Protein AF-A0A011UUY7-F1 (afdb_monomer_lite)

Secondary structure (DSSP, 8-state):
-IIIIIIS---HHHHHHS-HHHHHHHHTTTS---PPPPPHHHHHHHHHHS---

Radius of gyration: 18.66 Å; chains: 1; bounding box: 28×14×53 Å

Sequence (53 aa):
MATGFGLLRLSPKNFWAMTPIEFERAARPFSRRRQTAPARAELTELMRAFPDR

InterPro domains:
  IPR019056 Phage tail assembly chaperone protein, TAC6 [PF09550] (1-53)

Foldseek 3Di:
DCQQCPVLVHDPVRSVVDDPVRSCVSCVVVPDPPPPDDDPVRVVVVCVVDPPD

Structure (mmCIF, N/CA/C/O backbone):
data_AF-A0A011UUY7-F1
#
_entry.id   AF-A0A011UUY7-F1
#
loop_
_atom_site.group_PDB
_atom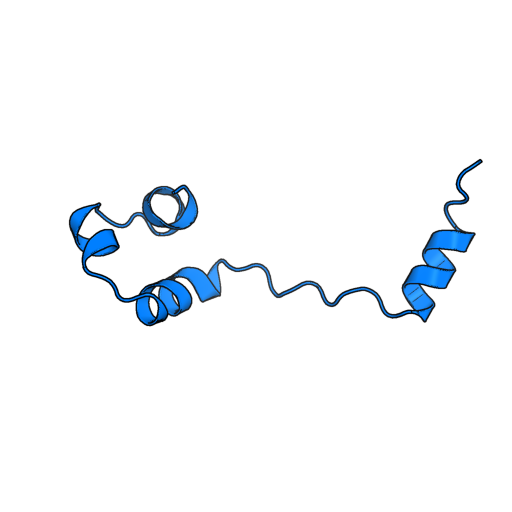_site.id
_atom_site.type_symbol
_atom_site.label_atom_id
_atom_site.label_alt_id
_atom_site.label_comp_id
_atom_site.label_asym_id
_atom_site.label_entity_id
_atom_site.label_seq_id
_atom_site.pdbx_PDB_ins_code
_atom_site.Cartn_x
_atom_site.Cartn_y
_atom_site.Cartn_z
_atom_site.occupancy
_atom_site.B_iso_or_equiv
_atom_site.auth_seq_id
_atom_site.auth_comp_id
_atom_site.auth_asym_id
_atom_site.auth_atom_id
_atom_site.pdbx_PDB_model_num
ATOM 1 N N . MET A 1 1 ? -9.553 1.867 1.734 1.00 66.38 1 MET A N 1
ATOM 2 C CA . MET A 1 1 ? -9.883 0.962 2.864 1.00 66.38 1 MET A CA 1
ATOM 3 C C . MET A 1 1 ? -9.747 -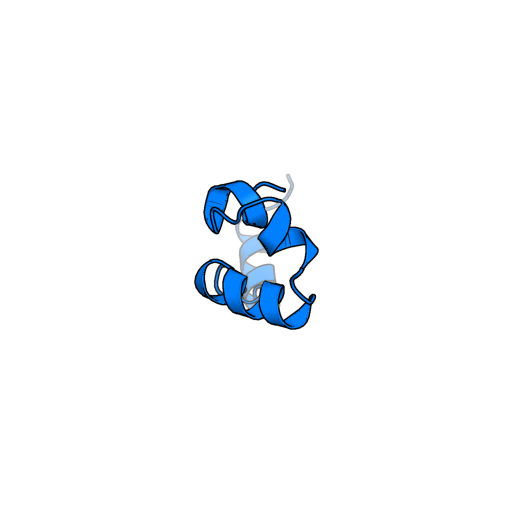0.536 2.562 1.00 66.38 1 MET A C 1
ATOM 5 O O . MET A 1 1 ? -9.577 -1.291 3.512 1.00 66.38 1 MET A O 1
ATOM 9 N N . ALA A 1 2 ? -9.754 -0.985 1.296 1.00 85.38 2 ALA A N 1
ATOM 10 C CA . ALA A 1 2 ? -9.674 -2.412 0.940 1.00 85.38 2 ALA A CA 1
ATOM 11 C C . ALA A 1 2 ? -8.449 -3.155 1.518 1.00 85.38 2 ALA A C 1
ATOM 13 O O . ALA A 1 2 ? -8.586 -4.283 1.977 1.00 85.38 2 ALA A O 1
ATOM 14 N N . THR A 1 3 ? -7.273 -2.522 1.576 1.00 88.75 3 THR A N 1
ATOM 15 C CA . THR A 1 3 ? -6.069 -3.143 2.156 1.00 88.75 3 THR A CA 1
ATOM 16 C C . THR A 1 3 ? -6.200 -3.382 3.664 1.00 88.75 3 THR A C 1
ATOM 18 O O . THR A 1 3 ? -5.881 -4.462 4.138 1.00 88.75 3 THR A O 1
ATOM 21 N N . GLY A 1 4 ? -6.712 -2.408 4.425 1.00 91.31 4 GLY A N 1
ATOM 22 C CA . GLY A 1 4 ? -6.836 -2.523 5.884 1.00 91.31 4 GLY A CA 1
ATOM 23 C C . GLY A 1 4 ? -7.922 -3.509 6.325 1.00 91.31 4 GLY A C 1
ATOM 24 O O . GLY A 1 4 ? -7.646 -4.436 7.081 1.00 91.31 4 GLY A O 1
ATOM 25 N N . PHE A 1 5 ? -9.151 -3.342 5.830 1.00 94.38 5 PHE A N 1
ATOM 26 C CA . PHE A 1 5 ? -10.301 -4.141 6.279 1.00 94.38 5 PHE A CA 1
ATOM 27 C C . PHE A 1 5 ? -10.564 -5.393 5.440 1.00 94.38 5 PHE A C 1
ATOM 29 O O . PHE A 1 5 ? -11.119 -6.360 5.949 1.00 94.38 5 PHE A O 1
ATOM 36 N N . GLY A 1 6 ? -10.164 -5.399 4.168 1.00 93.12 6 GLY A N 1
ATOM 37 C CA . GLY A 1 6 ? -10.326 -6.555 3.287 1.00 93.12 6 GLY A CA 1
ATOM 38 C C . GLY A 1 6 ? -9.123 -7.487 3.354 1.00 93.12 6 GLY A C 1
ATOM 39 O O . GLY A 1 6 ? -9.242 -8.625 3.794 1.00 93.12 6 GLY A O 1
ATOM 40 N N . LEU A 1 7 ? -7.957 -6.994 2.934 1.00 92.38 7 LEU A N 1
ATOM 41 C CA . LEU A 1 7 ? -6.758 -7.819 2.764 1.00 92.38 7 LEU A CA 1
ATOM 42 C C . LEU A 1 7 ? -6.125 -8.228 4.098 1.00 92.38 7 LEU A C 1
ATOM 44 O O . LEU A 1 7 ? -5.871 -9.406 4.321 1.00 92.38 7 LEU A O 1
ATOM 48 N N . LEU A 1 8 ? -5.917 -7.262 4.997 1.00 93.44 8 LEU A N 1
ATOM 49 C CA . LEU A 1 8 ? -5.357 -7.503 6.331 1.00 93.44 8 LEU A CA 1
ATOM 50 C C . LEU A 1 8 ? -6.416 -7.915 7.363 1.00 93.44 8 LEU A C 1
ATOM 52 O O . LEU A 1 8 ? -6.062 -8.337 8.461 1.00 93.44 8 LEU A O 1
ATOM 56 N N . ARG A 1 9 ? -7.707 -7.790 7.021 1.00 94.38 9 ARG A N 1
ATOM 57 C CA . ARG A 1 9 ? -8.858 -8.123 7.883 1.00 94.38 9 ARG A CA 1
ATOM 58 C C . ARG A 1 9 ? -8.771 -7.511 9.287 1.00 94.38 9 ARG A C 1
ATOM 60 O O . ARG A 1 9 ? -9.193 -8.124 10.267 1.00 94.38 9 ARG A O 1
ATOM 67 N N . LEU A 1 10 ? -8.225 -6.301 9.391 1.00 95.81 10 LEU A N 1
ATOM 68 C CA . LEU A 1 10 ? -8.126 -5.592 10.662 1.00 95.81 10 LEU A CA 1
ATOM 69 C C . LEU A 1 10 ? -9.526 -5.206 11.147 1.00 95.81 10 LEU A C 1
ATOM 71 O O . LEU A 1 10 ? -10.388 -4.825 10.358 1.00 95.81 10 LEU A O 1
ATOM 75 N N . SER A 1 11 ? -9.759 -5.259 12.457 1.00 96.44 11 SER A N 1
ATOM 76 C CA . SER A 1 11 ? -10.932 -4.594 13.022 1.00 96.44 11 SER A CA 1
ATOM 77 C C . SER A 1 11 ? -10.760 -3.071 12.904 1.00 96.44 11 SER A C 1
ATOM 79 O O . SER A 1 11 ? -9.622 -2.587 12.930 1.00 96.44 11 SER A O 1
ATOM 81 N N . PRO A 1 12 ? -11.850 -2.282 12.840 1.00 95.69 12 PRO A N 1
ATOM 82 C CA . PRO A 1 12 ? -11.761 -0.822 12.878 1.00 95.69 12 PRO A CA 1
ATOM 83 C C . PRO A 1 12 ? -10.936 -0.307 14.060 1.00 95.69 12 PRO A C 1
ATOM 85 O O . PRO A 1 12 ? -10.091 0.564 13.883 1.00 95.69 12 PRO A O 1
ATOM 88 N N . LYS A 1 13 ? -11.111 -0.901 15.248 1.00 97.31 13 LYS A N 1
ATOM 89 C CA . LYS A 1 13 ? -10.347 -0.545 16.450 1.00 97.31 13 LYS A CA 1
ATOM 90 C C . LYS A 1 13 ? -8.843 -0.731 16.248 1.00 97.31 13 LYS A C 1
ATOM 92 O O . LYS A 1 13 ? -8.080 0.179 16.545 1.00 97.31 13 LYS A O 1
ATOM 97 N N . ASN A 1 14 ? -8.425 -1.890 15.742 1.00 96.44 14 ASN A N 1
ATOM 98 C CA . ASN A 1 14 ? -7.004 -2.176 15.555 1.00 96.44 14 ASN A CA 1
ATOM 99 C C . ASN A 1 14 ? -6.411 -1.288 14.459 1.00 96.44 14 ASN A C 1
ATOM 101 O O . ASN A 1 14 ? -5.333 -0.745 14.647 1.00 96.44 14 ASN A O 1
ATOM 105 N N . PHE A 1 15 ? -7.135 -1.078 13.357 1.00 96.06 15 PHE A N 1
ATOM 106 C CA . PHE A 1 15 ? -6.684 -0.212 12.267 1.00 96.06 15 PHE A CA 1
ATOM 107 C C . PHE A 1 15 ? -6.412 1.225 12.733 1.00 96.06 15 PHE A C 1
ATOM 109 O O . PHE A 1 15 ? -5.381 1.788 12.384 1.00 96.06 15 PHE A O 1
ATOM 116 N N . TRP A 1 16 ? -7.301 1.802 13.548 1.00 95.56 16 TRP A N 1
ATOM 117 C CA . TRP A 1 16 ? -7.142 3.172 14.048 1.00 95.56 16 TRP A CA 1
ATOM 118 C C . TRP A 1 16 ? -6.152 3.311 15.208 1.00 95.56 16 TRP A C 1
ATOM 120 O O . TRP A 1 16 ? -5.702 4.418 15.484 1.00 95.56 16 TRP A O 1
ATOM 130 N N . ALA A 1 17 ? -5.809 2.212 15.882 1.00 97.69 17 ALA A N 1
ATOM 131 C CA . ALA A 1 17 ? -4.796 2.205 16.935 1.00 97.69 17 ALA A CA 1
ATOM 132 C C . ALA A 1 17 ? -3.363 2.048 16.394 1.00 97.69 17 ALA A C 1
ATOM 134 O O . ALA A 1 17 ? -2.412 2.340 17.114 1.00 97.69 17 ALA A O 1
ATOM 135 N N . MET A 1 18 ? -3.202 1.570 15.156 1.00 97.31 18 MET A N 1
ATOM 136 C CA . MET A 1 18 ? -1.894 1.330 14.547 1.00 97.31 18 MET A CA 1
ATOM 137 C C . MET A 1 18 ? -1.216 2.624 14.100 1.00 97.31 18 MET A C 1
ATOM 139 O O . MET A 1 18 ? -1.838 3.539 13.556 1.00 97.31 18 MET A O 1
ATOM 143 N N . THR A 1 19 ? 0.104 2.653 14.228 1.00 97.62 19 THR A N 1
ATOM 144 C CA . THR A 1 19 ? 0.944 3.675 13.604 1.00 97.62 19 THR A CA 1
ATOM 145 C C . THR A 1 19 ? 1.116 3.407 12.100 1.00 97.62 19 THR A C 1
ATOM 147 O O . THR A 1 19 ? 1.032 2.260 11.646 1.00 97.62 19 THR A O 1
ATOM 150 N N . PRO A 1 20 ? 1.443 4.435 11.293 1.00 94.69 20 PRO A N 1
ATOM 151 C CA . PRO A 1 20 ? 1.731 4.247 9.871 1.00 94.69 20 PRO A CA 1
ATOM 152 C C . PRO A 1 20 ? 2.858 3.240 9.582 1.00 94.69 20 PRO A C 1
ATOM 154 O O . PRO A 1 20 ? 2.798 2.532 8.580 1.00 94.69 20 PRO A O 1
ATOM 157 N N . ILE A 1 21 ? 3.867 3.140 10.458 1.00 97.25 21 ILE A N 1
ATOM 158 C CA . ILE A 1 21 ? 4.985 2.191 10.306 1.00 97.25 21 ILE A CA 1
ATOM 159 C C . ILE A 1 21 ? 4.514 0.753 10.534 1.00 97.25 21 ILE A C 1
ATOM 161 O O . ILE A 1 21 ? 4.869 -0.146 9.773 1.00 97.25 21 ILE A O 1
ATOM 165 N N . GLU A 1 22 ? 3.699 0.518 11.561 1.00 97.06 22 GLU A N 1
ATOM 166 C CA . GLU A 1 22 ? 3.114 -0.804 11.807 1.00 97.06 22 GLU A CA 1
ATOM 167 C C . GLU A 1 22 ? 2.198 -1.219 10.657 1.00 97.06 22 GLU A C 1
ATOM 169 O O . GLU A 1 22 ? 2.226 -2.373 10.224 1.00 97.06 22 GLU A O 1
ATOM 174 N N . PHE A 1 23 ? 1.433 -0.268 10.118 1.00 95.06 23 PHE A N 1
ATOM 175 C CA . PHE A 1 23 ? 0.585 -0.514 8.960 1.00 95.06 23 PHE A CA 1
ATOM 176 C C . PHE A 1 23 ? 1.401 -0.854 7.704 1.00 95.06 23 PHE A C 1
ATOM 178 O O . PHE A 1 23 ? 1.074 -1.824 7.019 1.00 95.06 23 PHE A O 1
ATOM 185 N N . GLU A 1 24 ? 2.484 -0.120 7.422 1.00 93.38 24 GLU A N 1
ATOM 186 C CA . GLU A 1 24 ? 3.395 -0.424 6.307 1.00 93.38 24 GLU A CA 1
ATOM 187 C C . GLU A 1 24 ? 3.943 -1.846 6.419 1.00 93.38 24 GLU A C 1
ATOM 189 O O . GLU A 1 24 ? 3.825 -2.627 5.473 1.00 93.38 24 GLU A O 1
ATOM 194 N N . ARG A 1 25 ? 4.448 -2.222 7.598 1.00 94.56 25 ARG A N 1
ATOM 195 C CA . ARG A 1 25 ? 5.009 -3.558 7.832 1.00 94.56 25 ARG A CA 1
ATOM 196 C C . ARG A 1 25 ? 3.975 -4.665 7.673 1.00 94.56 25 ARG A C 1
ATOM 198 O O . ARG A 1 25 ? 4.292 -5.696 7.081 1.00 94.56 25 ARG A O 1
ATOM 205 N N . ALA A 1 26 ? 2.753 -4.454 8.161 1.00 93.69 26 ALA A N 1
ATOM 206 C CA . ALA A 1 26 ? 1.656 -5.404 7.992 1.00 93.69 26 ALA A CA 1
ATOM 207 C C . ALA A 1 26 ? 1.250 -5.556 6.515 1.00 93.69 26 ALA A C 1
ATOM 209 O O . ALA A 1 26 ? 0.960 -6.662 6.064 1.00 93.69 26 ALA A O 1
ATOM 210 N N . ALA A 1 27 ? 1.267 -4.464 5.744 1.00 92.25 27 ALA A N 1
ATOM 211 C CA . ALA A 1 27 ? 0.915 -4.462 4.325 1.00 92.25 27 ALA A CA 1
ATOM 212 C C . ALA A 1 27 ? 2.042 -4.978 3.408 1.00 92.25 27 ALA A C 1
ATOM 214 O O . ALA A 1 27 ? 1.764 -5.451 2.304 1.00 92.25 27 ALA A O 1
ATOM 215 N N . ARG A 1 28 ? 3.304 -4.916 3.850 1.00 89.81 28 ARG A N 1
ATOM 216 C CA . ARG A 1 28 ? 4.503 -5.221 3.052 1.00 89.81 28 ARG A CA 1
ATOM 217 C C . ARG A 1 28 ? 4.485 -6.570 2.311 1.00 89.81 28 ARG A C 1
ATOM 219 O O . ARG A 1 28 ? 4.910 -6.571 1.158 1.00 89.81 28 ARG A O 1
ATOM 226 N N . PRO A 1 29 ? 3.990 -7.690 2.876 1.00 88.62 29 PRO A N 1
ATOM 227 C CA . PRO A 1 29 ? 3.910 -8.967 2.153 1.00 88.62 29 PRO A CA 1
ATOM 228 C C . PRO A 1 29 ? 2.943 -8.942 0.964 1.00 88.62 29 PRO A C 1
ATOM 230 O O . PRO A 1 29 ? 3.082 -9.729 0.031 1.00 88.62 29 PRO A O 1
ATOM 233 N N . PHE A 1 30 ? 1.959 -8.043 1.003 1.00 86.75 30 PHE A N 1
ATOM 234 C CA . PHE A 1 30 ? 0.919 -7.914 -0.013 1.00 86.75 30 PHE A CA 1
ATOM 235 C C . PHE A 1 30 ? 1.195 -6.801 -1.021 1.00 86.75 30 PHE A C 1
ATOM 237 O O . PHE A 1 30 ? 0.588 -6.758 -2.094 1.00 86.75 30 PHE A O 1
ATOM 244 N N . SER A 1 31 ? 2.117 -5.898 -0.696 1.00 78.94 31 SER A N 1
ATOM 245 C CA . SER A 1 31 ? 2.676 -4.967 -1.661 1.00 78.94 31 SER A CA 1
ATOM 246 C C . SER A 1 31 ? 3.366 -5.781 -2.748 1.00 78.94 31 SER A C 1
ATOM 248 O O . SER A 1 31 ? 4.371 -6.447 -2.495 1.00 78.94 31 SER A O 1
ATOM 250 N N . ARG A 1 32 ? 2.823 -5.746 -3.974 1.00 72.19 32 ARG A N 1
ATOM 251 C CA . ARG A 1 32 ? 3.501 -6.327 -5.139 1.00 72.19 32 ARG A CA 1
ATOM 252 C C . ARG A 1 32 ? 4.936 -5.819 -5.124 1.00 72.19 32 ARG A C 1
ATOM 254 O O . ARG A 1 32 ? 5.144 -4.611 -4.982 1.00 72.19 32 ARG A O 1
ATOM 261 N N . ARG A 1 33 ? 5.910 -6.732 -5.254 1.00 67.38 33 ARG A N 1
ATOM 262 C CA . ARG A 1 33 ? 7.316 -6.370 -5.466 1.00 67.38 33 ARG A CA 1
ATOM 263 C C . ARG A 1 33 ? 7.300 -5.272 -6.516 1.00 67.38 33 ARG A C 1
ATOM 265 O O . ARG A 1 33 ? 6.759 -5.509 -7.595 1.00 67.38 33 ARG A O 1
ATOM 272 N N . ARG A 1 34 ? 7.753 -4.070 -6.141 1.00 65.06 34 ARG A N 1
ATOM 273 C CA . ARG A 1 34 ? 7.718 -2.888 -7.004 1.00 65.06 34 ARG A CA 1
ATOM 274 C C . ARG A 1 34 ? 8.289 -3.333 -8.336 1.00 65.06 34 ARG A C 1
ATOM 276 O O . ARG A 1 34 ? 9.470 -3.672 -8.388 1.00 65.06 34 ARG A O 1
ATOM 283 N N . GLN A 1 35 ? 7.422 -3.469 -9.342 1.00 68.81 35 GLN A N 1
ATOM 284 C CA . GLN A 1 35 ? 7.877 -3.819 -10.675 1.00 68.81 35 GLN A CA 1
ATOM 285 C C . GLN A 1 35 ? 8.870 -2.721 -11.008 1.00 68.81 35 GLN A C 1
ATOM 287 O O . GLN A 1 35 ? 8.553 -1.533 -10.886 1.00 68.81 35 GLN A O 1
ATOM 292 N N . THR A 1 36 ? 10.119 -3.118 -11.228 1.00 75.62 36 THR A N 1
ATOM 293 C CA . THR A 1 36 ? 11.154 -2.178 -11.621 1.00 75.62 36 THR A CA 1
ATOM 294 C C . THR A 1 36 ? 10.620 -1.473 -12.852 1.00 75.62 36 THR A C 1
ATOM 296 O O . THR A 1 36 ? 10.164 -2.139 -13.781 1.00 75.62 36 THR A O 1
ATOM 299 N N . ALA A 1 37 ? 10.590 -0.139 -12.817 1.00 81.50 37 ALA A N 1
ATOM 300 C CA . ALA A 1 37 ? 10.264 0.612 -14.016 1.00 81.50 37 ALA A CA 1
ATOM 301 C C . ALA A 1 37 ? 11.183 0.104 -15.141 1.00 81.50 37 ALA A C 1
ATOM 303 O O . ALA A 1 37 ? 12.363 -0.143 -14.853 1.00 81.50 37 ALA A O 1
ATOM 304 N N . PRO A 1 38 ? 10.659 -0.106 -16.361 1.00 83.88 38 PRO A N 1
ATOM 305 C CA . PRO A 1 38 ? 11.460 -0.639 -17.446 1.00 83.88 38 PRO A CA 1
ATOM 306 C C . PRO A 1 38 ? 12.690 0.238 -17.651 1.00 83.88 38 PRO A C 1
ATOM 308 O O . PRO A 1 38 ? 12.628 1.471 -17.540 1.00 83.88 38 PRO A O 1
ATOM 311 N N . ALA A 1 39 ? 13.822 -0.397 -17.930 1.00 89.69 39 ALA A N 1
ATOM 312 C CA . ALA A 1 39 ? 15.022 0.336 -18.282 1.00 89.69 39 ALA A CA 1
ATOM 313 C C . ALA A 1 39 ? 14.755 1.165 -19.546 1.00 89.69 39 ALA A C 1
ATOM 315 O O . ALA A 1 39 ? 13.933 0.812 -20.392 1.00 89.69 39 ALA A O 1
ATOM 316 N N . ARG A 1 40 ? 15.491 2.265 -19.726 1.00 92.62 40 ARG A N 1
ATOM 317 C CA . ARG A 1 40 ? 15.317 3.132 -20.904 1.00 92.62 40 ARG A CA 1
ATOM 318 C C . ARG A 1 40 ? 15.447 2.364 -22.228 1.00 92.62 40 ARG A C 1
ATOM 320 O O . ARG A 1 40 ? 14.753 2.681 -23.190 1.00 92.62 40 ARG A O 1
ATOM 327 N N . ALA A 1 41 ? 16.318 1.356 -22.261 1.00 94.62 41 ALA A N 1
ATOM 328 C CA . ALA A 1 41 ? 16.479 0.470 -23.407 1.00 94.62 41 ALA A CA 1
ATOM 329 C C . ALA A 1 41 ? 15.213 -0.364 -23.668 1.00 94.62 41 ALA A C 1
ATOM 331 O O . ALA A 1 41 ? 14.726 -0.385 -24.790 1.00 94.62 41 ALA A O 1
ATOM 332 N N . GLU A 1 42 ? 14.627 -0.963 -22.629 1.00 94.06 42 GLU A N 1
ATOM 333 C CA . GLU A 1 42 ? 13.387 -1.746 -22.729 1.00 94.06 42 GLU A CA 1
ATOM 334 C C . GLU A 1 42 ? 12.217 -0.880 -23.203 1.00 94.06 42 GLU A C 1
ATOM 336 O O . GLU A 1 42 ? 11.464 -1.285 -24.084 1.00 94.06 42 GLU A O 1
ATOM 341 N N . LEU A 1 43 ? 12.103 0.350 -22.687 1.00 94.38 43 LEU A N 1
ATOM 342 C CA . LEU A 1 43 ? 11.104 1.307 -23.164 1.00 94.38 43 LEU A CA 1
ATOM 343 C C . LEU A 1 43 ? 11.302 1.640 -24.651 1.00 94.38 43 LEU A C 1
ATOM 345 O O . LEU A 1 43 ? 10.332 1.711 -25.397 1.00 94.38 43 LEU A O 1
ATOM 349 N N . THR A 1 44 ? 12.550 1.822 -25.088 1.00 95.56 44 THR A N 1
ATOM 350 C CA . THR A 1 44 ? 12.867 2.119 -26.494 1.00 95.56 44 THR A CA 1
ATOM 351 C C . THR A 1 44 ? 12.457 0.968 -27.415 1.00 95.56 44 THR A C 1
ATOM 353 O O . THR A 1 44 ? 11.882 1.209 -28.476 1.00 95.56 44 THR A O 1
ATOM 356 N N . GLU A 1 45 ? 12.702 -0.277 -27.004 1.00 96.06 45 GLU A N 1
ATOM 357 C CA . GLU A 1 45 ? 12.261 -1.463 -27.747 1.00 96.06 45 GLU A CA 1
ATOM 358 C C . GLU A 1 45 ? 10.732 -1.576 -27.787 1.00 96.06 45 GLU A C 1
ATOM 360 O O . GLU A 1 45 ? 10.166 -1.849 -28.845 1.00 96.06 45 GLU A O 1
ATOM 365 N N . LEU A 1 46 ? 10.041 -1.269 -26.683 1.00 94.88 46 LEU A N 1
ATOM 366 C CA . LEU A 1 46 ? 8.575 -1.235 -26.654 1.00 94.88 46 LEU A CA 1
ATOM 367 C C . LEU A 1 46 ? 8.002 -0.183 -27.613 1.00 94.88 46 LEU A C 1
ATOM 369 O O . LEU A 1 46 ? 7.081 -0.490 -28.364 1.00 94.88 46 LEU A O 1
ATOM 373 N N . MET A 1 47 ? 8.569 1.025 -27.647 1.00 95.56 47 MET A N 1
ATOM 374 C CA . MET A 1 47 ? 8.128 2.086 -28.566 1.00 95.56 47 MET A CA 1
ATOM 375 C C . MET A 1 47 ? 8.327 1.709 -30.041 1.00 95.56 47 MET A C 1
ATOM 377 O O . MET A 1 47 ? 7.542 2.112 -30.895 1.00 95.56 47 MET A O 1
ATOM 381 N N . ARG A 1 48 ? 9.370 0.929 -30.358 1.00 95.69 48 ARG A N 1
ATOM 382 C CA . ARG A 1 48 ? 9.585 0.391 -31.712 1.00 95.69 48 ARG A CA 1
ATOM 383 C C . ARG A 1 48 ? 8.578 -0.703 -32.058 1.00 95.69 48 ARG A C 1
ATOM 385 O O . ARG A 1 48 ? 8.109 -0.749 -33.191 1.00 95.69 48 ARG A O 1
ATOM 392 N N . ALA A 1 49 ? 8.272 -1.577 -31.099 1.00 96.69 49 ALA A N 1
ATOM 393 C CA . ALA A 1 49 ? 7.349 -2.694 -31.284 1.00 96.69 49 ALA A CA 1
ATOM 394 C C . ALA A 1 49 ? 5.880 -2.248 -31.405 1.00 96.69 49 ALA A C 1
ATOM 396 O O . ALA A 1 49 ? 5.114 -2.880 -32.131 1.00 96.69 49 ALA A O 1
ATOM 397 N N . PHE A 1 50 ? 5.496 -1.163 -3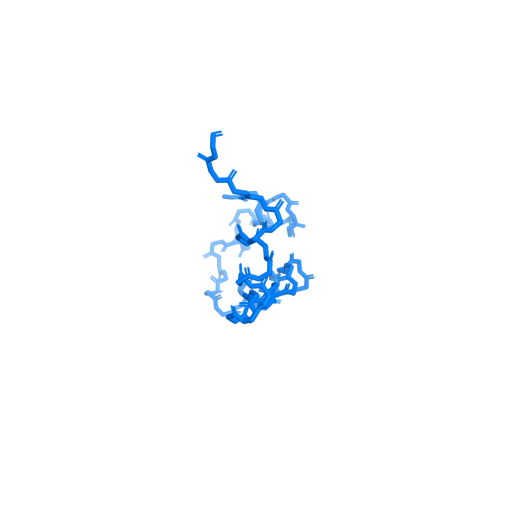0.727 1.00 95.25 50 PHE A N 1
ATOM 398 C CA . PHE A 1 50 ? 4.124 -0.651 -30.680 1.00 95.25 50 PHE A CA 1
ATOM 399 C C . PHE A 1 50 ? 4.072 0.836 -31.081 1.00 95.25 50 PHE A C 1
ATOM 401 O O . PHE A 1 50 ? 3.961 1.698 -30.212 1.00 95.25 50 PHE A O 1
ATOM 408 N N . PRO A 1 51 ? 4.190 1.165 -32.381 1.00 92.06 51 PRO A N 1
ATOM 409 C CA . PRO A 1 51 ? 4.134 2.549 -32.848 1.00 92.06 51 PRO A CA 1
ATOM 410 C C . PRO A 1 51 ? 2.700 3.113 -32.821 1.00 92.06 51 PRO A C 1
ATOM 412 O O . PRO A 1 51 ? 1.767 2.434 -33.240 1.00 92.06 51 PRO A O 1
ATOM 415 N N . ASP A 1 52 ? 2.547 4.378 -32.413 1.00 91.19 52 ASP A N 1
ATOM 416 C CA . ASP A 1 52 ? 1.268 5.093 -32.193 1.00 91.19 52 ASP A CA 1
ATOM 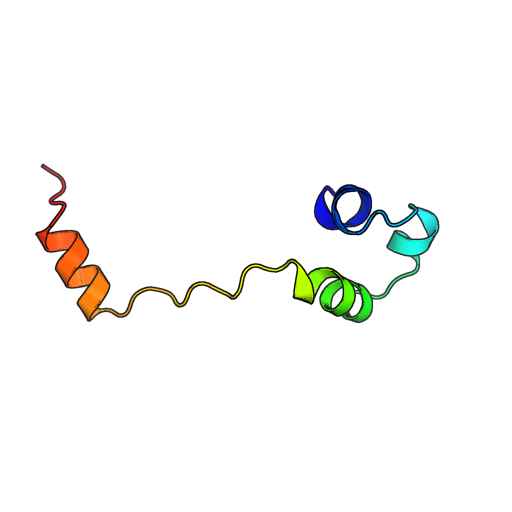417 C C . ASP A 1 52 ? 0.471 5.456 -33.476 1.00 91.19 52 ASP A C 1
ATOM 419 O O . ASP A 1 52 ? -0.185 6.497 -33.523 1.00 91.19 52 ASP A O 1
ATOM 423 N N . ARG A 1 53 ? 0.569 4.669 -34.555 1.00 75.81 53 ARG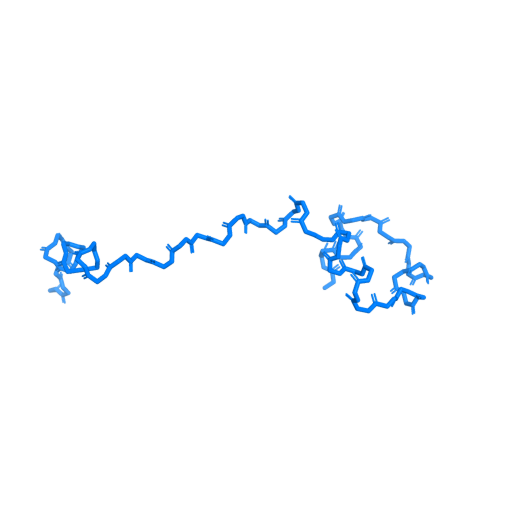 A N 1
ATOM 424 C CA . ARG A 1 53 ?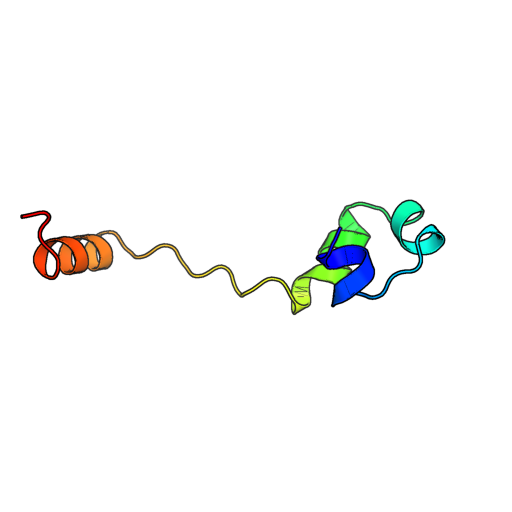 -0.117 4.973 -35.827 1.00 75.81 53 ARG A CA 1
ATOM 425 C C . ARG A 1 53 ? -1.636 4.864 -35.751 1.00 75.81 53 ARG A C 1
ATOM 427 O O . ARG A 1 53 ? -2.127 3.911 -35.110 1.00 75.81 53 ARG A O 1
#

Organism: NCBI:txid69279

pLDDT: mean 90.11, std 8.84, range [65.06, 97.69]